Protein AF-A0A381ZV99-F1 (afdb_monomer)

InterPro domains:
  IPR036922 Rieske [2Fe-2S] iron-sulphur domain superfamily [SSF50022] (15-61)

Secondary structure (DSSP, 8-state):
---HHHHHHHHHT--TTSPPPTHHHH-HHHHHHHIIIIITTS------GGGGGT-SEEEEEETTEEEEEEE-TTSPEEEEEEE----

Nearest PDB structures (foldseek):
  8a8o-assembly1_C  TM=8.008E-01  e=1.343E+00  Methanothermococcus thermolithotrophicus DSM 2095
  1h9s-assembly1_B  TM=8.503E-01  e=2.354E+00  Escherichia coli
  3gyx-assembly6_L  TM=7.617E-01  e=2.078E+00  Megalodesulfovibrio gigas
  1o7l-assembly2_C  TM=8.509E-01  e=3.421E+00  Escherichia coli
  3gxz-assembly1_B  TM=5.628E-01  e=2.211E+00  Nostoc ellipsosporum

Solvent-accessible surface area (backbone atoms only — not comparable to full-atom values): 5620 Å² total; per-residue (Å²): 133,83,50,77,66,57,52,51,50,58,60,73,67,60,54,90,93,53,79,80,64,67,55,72,79,72,36,65,69,53,41,53,50,49,42,59,61,43,68,74,71,46,94,76,92,85,80,62,78,73,59,59,77,84,39,53,69,47,78,48,81,48,99,52,36,34,38,39,38,35,56,44,96,88,72,48,76,48,79,49,74,48,70,55,78,76,131

Organism: NCBI:txid408172

Structure (mmCIF, N/CA/C/O backbone):
data_AF-A0A381ZV99-F1
#
_entry.id   AF-A0A381ZV99-F1
#
loop_
_atom_site.group_PDB
_atom_site.id
_atom_site.type_symbol
_atom_site.label_atom_id
_atom_site.label_alt_id
_atom_site.label_comp_id
_atom_site.label_asym_id
_atom_site.label_entity_id
_atom_site.label_seq_id
_atom_site.pdbx_PDB_ins_code
_atom_site.Cartn_x
_atom_site.Cartn_y
_atom_site.Cartn_z
_atom_site.occupancy
_atom_site.B_iso_or_equiv
_atom_site.auth_seq_id
_atom_site.auth_comp_id
_atom_site.auth_asym_id
_atom_site.auth_atom_id
_atom_site.pdbx_PDB_model_num
ATOM 1 N N . MET A 1 1 ? -15.845 12.644 16.084 1.00 50.66 1 MET A N 1
ATOM 2 C CA . MET A 1 1 ? -14.421 12.282 16.079 1.00 50.66 1 MET A CA 1
ATOM 3 C C . M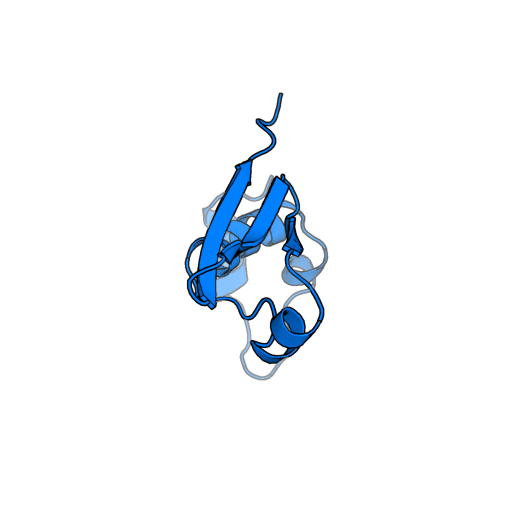ET A 1 1 ? -14.194 11.238 17.149 1.00 50.66 1 MET A C 1
ATOM 5 O O . MET A 1 1 ? -14.480 11.502 18.314 1.00 50.66 1 MET A O 1
ATOM 9 N N . LEU A 1 2 ? -13.765 10.047 16.749 1.00 60.25 2 LEU A N 1
ATOM 10 C CA . LEU A 1 2 ? -13.213 9.031 17.628 1.00 60.25 2 LEU A CA 1
ATOM 11 C C . LEU A 1 2 ? -11.891 9.574 18.174 1.00 60.25 2 LEU A C 1
ATOM 13 O O . LEU A 1 2 ? -10.960 9.880 17.433 1.00 60.25 2 LEU A O 1
ATOM 17 N N . ASN A 1 3 ? -11.812 9.744 19.488 1.00 68.56 3 ASN A N 1
ATOM 18 C CA . ASN A 1 3 ? -10.546 10.052 20.137 1.00 68.56 3 ASN A CA 1
ATOM 19 C C . ASN A 1 3 ? -9.681 8.775 20.210 1.00 68.56 3 ASN A C 1
ATOM 21 O O . ASN A 1 3 ? -10.172 7.655 20.056 1.00 68.56 3 ASN A O 1
ATOM 25 N N . LYS A 1 4 ? -8.381 8.922 20.476 1.00 67.00 4 LYS A N 1
ATOM 26 C CA . LYS A 1 4 ? -7.438 7.790 20.575 1.00 67.00 4 LYS A CA 1
ATOM 27 C C . LYS A 1 4 ? -7.935 6.662 21.497 1.00 67.00 4 LYS A C 1
ATOM 29 O O . LYS A 1 4 ? -7.717 5.492 21.198 1.00 67.00 4 LYS A O 1
ATOM 34 N N . GLN A 1 5 ? -8.626 7.021 22.577 1.00 70.31 5 GLN A N 1
ATOM 35 C CA . GLN A 1 5 ? -9.175 6.087 23.557 1.00 70.31 5 GLN A CA 1
ATOM 36 C C . GLN A 1 5 ? -10.281 5.204 22.952 1.00 70.31 5 GLN A C 1
ATOM 38 O O . GLN A 1 5 ? -10.237 3.986 23.093 1.00 70.31 5 GLN A O 1
ATOM 43 N N . SER A 1 6 ? -11.180 5.782 22.154 1.00 81.12 6 SER A N 1
ATOM 44 C CA . SER A 1 6 ? -12.256 5.041 21.479 1.00 81.12 6 SER A CA 1
ATOM 45 C C . SER A 1 6 ? -11.772 4.056 20.400 1.00 81.12 6 SER A C 1
ATOM 47 O O . SER A 1 6 ? -12.402 3.024 20.180 1.00 81.12 6 SER A O 1
ATOM 49 N N . ILE A 1 7 ? -10.627 4.312 19.754 1.00 82.38 7 ILE A N 1
ATOM 50 C CA . ILE A 1 7 ? -10.016 3.360 18.804 1.00 82.38 7 ILE A CA 1
ATOM 51 C C . ILE A 1 7 ? -9.351 2.199 19.543 1.00 82.38 7 ILE A C 1
ATOM 53 O O . ILE A 1 7 ? -9.472 1.052 19.120 1.00 82.38 7 ILE A O 1
ATOM 57 N N . GLN A 1 8 ? -8.665 2.476 20.656 1.00 85.38 8 GLN A N 1
ATOM 58 C CA . GLN A 1 8 ? -8.074 1.426 21.488 1.00 85.38 8 GLN A CA 1
ATOM 59 C C . GLN A 1 8 ? -9.154 0.489 22.031 1.00 85.38 8 GLN A C 1
ATOM 61 O O . GLN A 1 8 ? -9.010 -0.723 21.924 1.00 85.38 8 GLN A O 1
ATOM 66 N N . GLU A 1 9 ? -10.268 1.034 22.514 1.00 89.75 9 GLU A N 1
ATOM 67 C 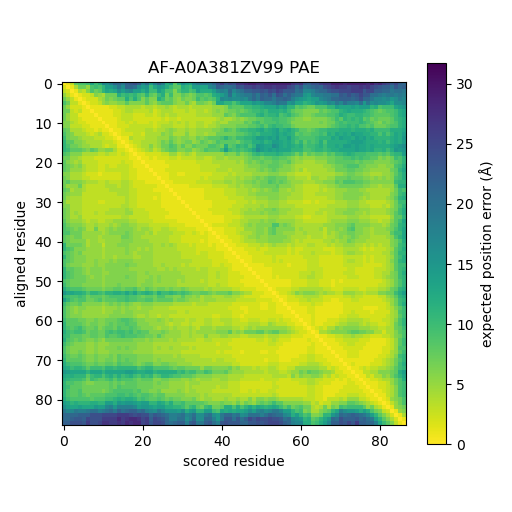CA . GLU A 1 9 ? -11.421 0.248 22.960 1.00 89.75 9 GLU A CA 1
ATOM 68 C C . GLU A 1 9 ? -12.043 -0.569 21.818 1.00 89.75 9 GLU A C 1
ATOM 70 O O . GLU A 1 9 ? -1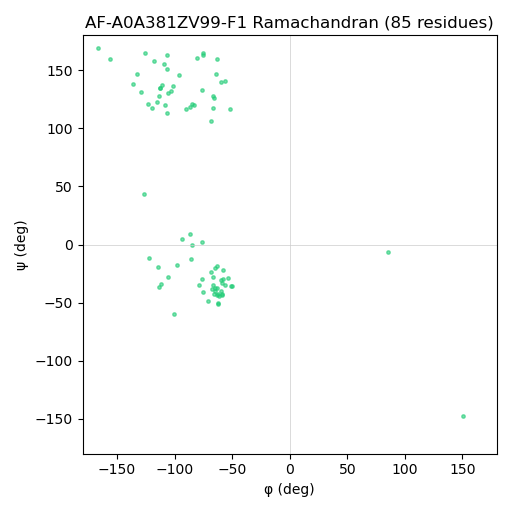2.331 -1.752 22.000 1.00 89.75 9 GLU A O 1
ATOM 75 N N . LEU A 1 10 ? -12.192 0.010 20.620 1.00 88.44 10 LEU A N 1
ATOM 76 C CA . LEU A 1 10 ? -12.698 -0.698 19.438 1.00 88.44 10 LEU A CA 1
ATOM 77 C C . LEU A 1 10 ? -11.828 -1.912 19.074 1.00 88.44 10 LEU A C 1
ATOM 79 O O . LEU A 1 10 ? -12.358 -2.976 18.752 1.00 88.44 10 LEU A O 1
ATOM 83 N N . VAL A 1 11 ? -10.503 -1.761 19.135 1.00 86.81 11 VAL A N 1
ATOM 84 C CA . VAL A 1 11 ? -9.550 -2.846 18.864 1.00 86.81 11 VAL A CA 1
ATOM 85 C C . VAL A 1 11 ? -9.564 -3.882 19.989 1.00 86.81 11 VAL A C 1
ATOM 87 O O . VAL A 1 11 ? -9.684 -5.074 19.721 1.00 86.81 11 VAL A O 1
ATOM 90 N N . SER A 1 12 ? -9.475 -3.452 21.249 1.00 89.75 12 SER A N 1
ATOM 91 C CA . SER A 1 12 ? -9.406 -4.352 22.407 1.00 89.75 12 SER A CA 1
ATOM 92 C C . SER A 1 12 ? -10.702 -5.123 22.667 1.00 89.75 12 SER A C 1
ATOM 94 O O . SER A 1 12 ? -10.655 -6.186 23.277 1.00 89.75 12 SER A O 1
ATOM 96 N N . SER A 1 13 ? -11.845 -4.617 22.202 1.00 89.19 13 SER A N 1
ATOM 97 C CA . SER A 1 13 ? -13.147 -5.288 22.312 1.00 89.19 13 SER A CA 1
ATOM 98 C C . SER A 1 13 ? -13.428 -6.294 21.190 1.00 89.19 13 SER A C 1
ATOM 100 O O . SER A 1 13 ? -14.489 -6.920 21.196 1.00 89.19 13 SER A O 1
ATOM 102 N N . GLN A 1 14 ? -12.510 -6.481 20.229 1.00 88.88 14 GLN A N 1
ATOM 103 C CA . GLN A 1 14 ? -12.712 -7.448 19.150 1.00 88.88 14 GLN A CA 1
ATOM 104 C C . GLN A 1 14 ? -12.726 -8.885 19.672 1.00 88.88 14 GLN A C 1
ATOM 106 O O . GLN A 1 14 ? -11.792 -9.353 20.324 1.00 88.88 14 GLN A O 1
ATOM 111 N N . ASN A 1 15 ? -13.777 -9.614 19.304 1.00 88.62 15 ASN A N 1
ATOM 112 C CA . ASN A 1 15 ? -13.845 -11.049 19.502 1.00 88.62 15 ASN A CA 1
ATOM 113 C C . ASN A 1 15 ? -13.262 -11.762 18.271 1.00 88.62 15 ASN A C 1
ATOM 115 O O . ASN A 1 15 ? -13.813 -11.676 17.174 1.00 88.62 15 ASN A O 1
ATOM 119 N N . LYS A 1 16 ? -12.165 -12.496 18.487 1.00 86.19 16 LYS A N 1
ATOM 120 C CA . LYS A 1 16 ? -11.438 -13.279 17.473 1.00 86.19 16 LYS A CA 1
ATOM 121 C C . LYS A 1 16 ? -12.281 -14.347 16.763 1.00 86.19 16 LYS A C 1
ATOM 123 O O . LYS A 1 16 ? -11.919 -14.758 15.668 1.00 86.19 16 LYS A O 1
ATOM 128 N N . ASP A 1 17 ? -13.377 -14.784 17.380 1.00 93.12 17 ASP A N 1
ATOM 129 C CA . ASP A 1 17 ? -14.268 -15.820 16.851 1.00 93.12 17 ASP A CA 1
ATOM 130 C C . ASP A 1 17 ? -15.449 -15.217 16.059 1.00 93.12 17 ASP A C 1
ATOM 132 O O . ASP A 1 17 ? -16.346 -15.933 15.616 1.00 93.12 17 ASP A O 1
ATOM 136 N N . SER A 1 18 ? -15.465 -13.892 15.875 1.00 91.12 18 SER A N 1
ATOM 137 C CA . SER A 1 18 ? -16.500 -13.152 15.147 1.00 91.12 18 SER A CA 1
ATOM 138 C C . SER A 1 18 ? -15.913 -12.273 14.040 1.00 91.12 18 SER A C 1
ATOM 140 O O . SER A 1 18 ? -14.711 -12.012 14.001 1.00 91.12 18 SER A O 1
ATOM 142 N N . GLY A 1 19 ? -16.771 -11.803 13.129 1.00 89.62 19 GLY A N 1
ATOM 143 C CA . GLY A 1 19 ? -16.389 -10.777 12.158 1.00 89.62 19 GLY A CA 1
ATOM 144 C C . GLY A 1 19 ? -16.024 -9.451 12.833 1.00 89.62 19 GLY A C 1
ATOM 145 O O . GLY A 1 19 ? -16.427 -9.184 13.964 1.00 89.62 19 GLY A O 1
ATOM 146 N N . LEU A 1 20 ? -15.278 -8.602 12.120 1.00 90.12 20 LEU A N 1
ATOM 147 C CA . LEU A 1 20 ? -14.875 -7.295 12.638 1.00 90.12 20 LEU A CA 1
ATOM 148 C C . LEU A 1 20 ? -16.085 -6.388 12.883 1.00 90.12 20 LEU A C 1
ATOM 150 O O . LEU A 1 20 ? -17.058 -6.394 12.124 1.00 90.12 20 LEU A O 1
ATOM 154 N N . HIS A 1 21 ? -15.986 -5.547 13.910 1.00 90.44 21 HIS A N 1
ATOM 155 C CA . HIS A 1 21 ? -16.988 -4.516 14.171 1.00 90.44 21 HIS A CA 1
ATOM 156 C C . HIS A 1 21 ? -17.179 -3.594 12.950 1.00 90.44 21 HIS A C 1
ATOM 158 O O . HIS A 1 21 ? -16.208 -3.186 12.313 1.00 90.44 21 HIS A O 1
ATOM 164 N N . GLN A 1 22 ? -18.425 -3.199 12.654 1.00 90.12 22 GLN A N 1
ATOM 165 C CA . GLN A 1 22 ? -18.781 -2.425 11.453 1.00 90.12 22 GLN A CA 1
ATOM 166 C C . GLN A 1 22 ? -17.915 -1.170 11.252 1.00 90.12 22 GLN A C 1
ATOM 168 O O . GLN A 1 22 ? -17.570 -0.824 10.122 1.00 90.12 22 GLN A O 1
ATOM 173 N N . SER A 1 23 ? -17.532 -0.503 12.344 1.00 90.00 23 SER A N 1
ATOM 174 C CA . SER A 1 23 ? -16.673 0.688 12.322 1.00 90.00 23 SER A CA 1
ATOM 175 C C . SER A 1 23 ? -15.355 0.493 11.566 1.00 90.00 23 SER A C 1
ATOM 177 O O . SER A 1 23 ? -14.876 1.464 10.993 1.00 90.00 23 SER A O 1
ATOM 179 N N . PHE A 1 24 ? -14.795 -0.721 11.499 1.00 89.62 24 PHE A N 1
ATOM 180 C CA . PHE A 1 24 ? -13.590 -0.993 10.702 1.00 89.62 24 PHE A CA 1
ATOM 181 C C . PHE A 1 24 ? -13.803 -0.826 9.192 1.00 89.62 24 PHE A C 1
ATOM 183 O O . PHE A 1 24 ? -12.835 -0.632 8.464 1.00 89.62 24 PHE A O 1
ATOM 190 N N . PHE A 1 25 ? -15.051 -0.867 8.722 1.00 89.94 25 PHE A N 1
ATOM 191 C CA . PHE A 1 25 ? -15.389 -0.788 7.301 1.00 89.94 25 PHE A CA 1
ATOM 192 C C . PHE A 1 25 ? -15.989 0.556 6.885 1.00 89.94 25 PHE A C 1
ATOM 194 O O . PHE A 1 25 ? -15.872 0.938 5.726 1.00 89.94 25 PHE A O 1
ATOM 201 N N . VAL A 1 26 ? -16.659 1.264 7.803 1.00 89.56 26 VAL A N 1
ATOM 202 C CA . VAL A 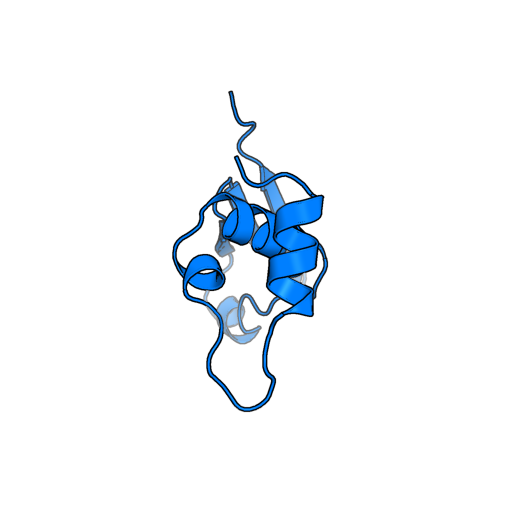1 26 ? -17.439 2.471 7.459 1.00 89.56 26 VAL A CA 1
ATOM 203 C C . VAL A 1 26 ? -16.887 3.760 8.057 1.00 89.56 26 VAL A C 1
ATOM 205 O O . VAL A 1 26 ? -17.242 4.846 7.604 1.00 89.56 26 VAL A O 1
ATOM 208 N N . ASN A 1 27 ? -16.052 3.677 9.094 1.00 89.25 27 ASN A N 1
ATOM 209 C CA . ASN A 1 27 ? -15.555 4.869 9.765 1.00 89.25 27 ASN A CA 1
ATOM 210 C C . ASN A 1 27 ? -14.299 5.403 9.060 1.00 89.25 27 ASN A C 1
ATOM 212 O O . ASN A 1 27 ? -13.266 4.736 9.026 1.00 89.25 27 ASN A O 1
ATOM 216 N N . LYS A 1 28 ? -14.378 6.636 8.544 1.00 88.31 28 LYS A N 1
ATOM 217 C CA . LYS A 1 28 ? -13.269 7.275 7.824 1.00 88.31 28 LYS A CA 1
ATOM 218 C C . LYS A 1 28 ? -12.006 7.426 8.678 1.00 88.31 28 LYS A C 1
ATOM 220 O O . LYS A 1 28 ? -10.919 7.199 8.173 1.00 88.31 28 LYS A O 1
ATOM 225 N N . GLU A 1 29 ? -12.126 7.770 9.956 1.00 87.75 29 GLU A N 1
ATOM 226 C CA . GLU A 1 29 ? -10.960 7.955 10.833 1.00 87.75 29 GLU A CA 1
ATOM 227 C C . GLU A 1 29 ? -10.248 6.619 11.091 1.00 87.75 29 GLU A C 1
ATOM 229 O O . GLU A 1 29 ? -9.020 6.558 11.082 1.00 87.75 29 GLU A O 1
ATOM 234 N N . VAL A 1 30 ? -11.008 5.527 11.250 1.00 88.06 30 VAL A N 1
ATOM 235 C CA . VAL A 1 30 ? -10.446 4.169 11.349 1.00 88.06 30 VAL A CA 1
ATOM 236 C C . VAL A 1 30 ? -9.773 3.765 10.038 1.00 88.06 30 VAL A C 1
ATOM 238 O O . VAL A 1 30 ? -8.688 3.182 10.067 1.00 88.06 30 VAL A O 1
ATOM 241 N N . PHE A 1 31 ? -10.369 4.107 8.894 1.00 89.38 31 PHE A N 1
ATOM 242 C CA . PHE A 1 31 ? -9.755 3.885 7.588 1.00 89.38 31 PHE A CA 1
ATOM 243 C C . PHE A 1 31 ? -8.445 4.666 7.432 1.00 89.38 31 PHE A C 1
ATOM 245 O O . PHE A 1 31 ? -7.429 4.057 7.116 1.00 89.38 31 PHE A O 1
ATOM 252 N N . ASP A 1 32 ? -8.443 5.973 7.702 1.00 88.19 32 ASP A N 1
ATOM 253 C CA . ASP A 1 32 ? -7.264 6.837 7.572 1.00 88.19 32 ASP A CA 1
ATOM 254 C C . ASP A 1 32 ? -6.116 6.323 8.462 1.00 88.19 32 ASP A C 1
ATOM 256 O O . ASP A 1 32 ? -4.980 6.197 8.014 1.00 88.19 32 ASP A O 1
ATOM 260 N N . LEU A 1 33 ? -6.416 5.922 9.703 1.00 87.62 33 LEU A N 1
ATOM 261 C CA . LEU A 1 33 ? -5.431 5.308 10.599 1.00 87.62 33 LEU A CA 1
ATOM 262 C C . LEU A 1 33 ? -4.900 3.976 10.077 1.00 87.62 33 LEU A C 1
ATOM 264 O O . LEU A 1 33 ? -3.701 3.715 10.164 1.00 87.62 33 LEU A O 1
ATOM 268 N N . SER A 1 34 ? -5.783 3.125 9.555 1.00 86.62 34 SER A N 1
ATOM 269 C CA . SER A 1 34 ? -5.385 1.834 8.987 1.00 86.62 34 SER A CA 1
ATOM 270 C C . SER A 1 34 ? -4.519 2.034 7.746 1.00 86.62 34 SER A C 1
ATOM 272 O O . SER A 1 34 ? -3.538 1.320 7.556 1.00 86.62 34 SER A O 1
ATOM 274 N N . TYR A 1 35 ? -4.837 3.042 6.936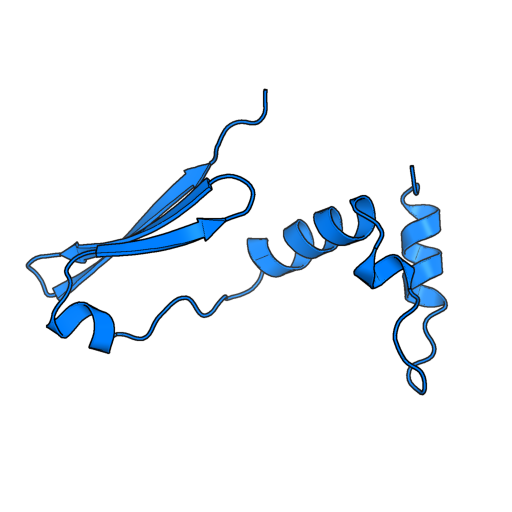 1.00 87.25 35 TYR A N 1
ATOM 275 C CA . TYR A 1 35 ? -4.070 3.435 5.765 1.00 87.25 35 TYR A CA 1
ATOM 276 C C . TYR A 1 35 ? -2.657 3.892 6.160 1.00 87.25 35 TYR A C 1
ATOM 278 O O . TYR A 1 35 ? -1.674 3.327 5.687 1.00 87.25 35 TYR A O 1
ATOM 286 N N . GLU A 1 36 ? -2.537 4.803 7.128 1.00 87.00 36 GLU A N 1
ATOM 287 C CA . GLU A 1 36 ? -1.240 5.254 7.655 1.00 87.00 36 GLU A CA 1
ATOM 288 C C . GLU A 1 36 ? -0.429 4.134 8.329 1.00 87.00 36 GLU A C 1
ATOM 290 O O . GLU A 1 36 ? 0.799 4.083 8.245 1.00 87.00 36 GLU A O 1
ATOM 295 N N . ALA A 1 37 ? -1.091 3.226 9.047 1.00 85.06 37 ALA A N 1
ATOM 296 C CA . ALA A 1 37 ? -0.411 2.166 9.783 1.00 85.06 37 ALA A CA 1
ATOM 297 C C . ALA A 1 37 ? 0.027 0.996 8.893 1.00 85.06 37 ALA A C 1
ATOM 299 O O . ALA A 1 37 ? 1.067 0.396 9.165 1.00 85.06 37 ALA A O 1
ATOM 300 N N . LEU A 1 38 ? -0.755 0.660 7.864 1.00 85.62 38 LEU A N 1
ATOM 301 C CA . LEU A 1 38 ? -0.503 -0.491 6.998 1.00 85.62 38 LEU A CA 1
ATOM 302 C C . LEU A 1 38 ? 0.138 -0.065 5.680 1.00 85.62 38 LEU A C 1
ATOM 304 O O . LEU A 1 38 ? 1.264 -0.468 5.404 1.00 85.62 38 LEU A O 1
ATOM 308 N N . PHE A 1 39 ? -0.523 0.783 4.890 1.00 81.94 39 PHE A N 1
ATOM 309 C CA . PHE A 1 39 ? -0.049 1.117 3.544 1.00 81.94 39 PHE A CA 1
ATOM 310 C C . PHE A 1 39 ? 1.265 1.903 3.547 1.00 81.94 39 PHE A C 1
ATOM 312 O O . PHE A 1 39 ? 2.091 1.685 2.668 1.00 81.94 39 PHE A O 1
ATOM 319 N N . HIS A 1 40 ? 1.498 2.778 4.530 1.00 83.25 40 HIS A N 1
ATOM 320 C CA . HIS A 1 40 ? 2.741 3.562 4.590 1.00 83.25 40 HIS A CA 1
ATOM 321 C C . HIS A 1 40 ? 3.910 2.850 5.285 1.00 83.25 40 HIS A C 1
ATOM 323 O O . HIS A 1 40 ? 5.040 3.327 5.207 1.00 83.25 40 HIS A O 1
ATOM 329 N N . LYS A 1 41 ? 3.672 1.734 5.987 1.00 87.50 41 LYS A N 1
ATOM 330 C CA . LYS A 1 41 ? 4.704 1.082 6.821 1.00 87.50 41 LYS A CA 1
ATOM 331 C C . LYS A 1 41 ? 4.984 -0.371 6.458 1.00 87.50 41 LYS A C 1
ATOM 333 O O . LYS A 1 41 ? 5.949 -0.930 6.971 1.00 87.50 41 LYS A O 1
ATOM 338 N N . GLN A 1 42 ? 4.153 -0.991 5.626 1.00 90.25 42 GLN A N 1
ATOM 339 C CA . GLN A 1 42 ? 4.315 -2.379 5.201 1.00 90.25 42 GLN A CA 1
ATOM 340 C C . GLN A 1 42 ? 4.738 -2.460 3.737 1.00 90.25 42 GLN A C 1
ATOM 342 O O . GLN A 1 42 ? 4.458 -1.570 2.936 1.00 90.25 42 GLN A O 1
ATOM 347 N N . TRP A 1 43 ? 5.395 -3.563 3.379 1.00 91.75 43 TRP A N 1
ATOM 348 C CA . TRP A 1 43 ? 5.671 -3.880 1.982 1.00 91.75 43 TRP A CA 1
ATOM 349 C C . TRP A 1 43 ? 4.364 -4.160 1.241 1.00 91.75 43 TRP A C 1
ATOM 351 O O . TRP A 1 43 ? 3.588 -5.026 1.645 1.00 91.75 43 TRP A O 1
ATOM 361 N N . ILE A 1 44 ? 4.148 -3.442 0.141 1.00 87.94 44 ILE A N 1
ATOM 362 C CA . ILE A 1 44 ? 2.975 -3.593 -0.718 1.00 87.94 44 ILE A CA 1
ATOM 363 C C . ILE A 1 44 ? 3.372 -4.190 -2.065 1.00 87.94 44 ILE A C 1
ATOM 365 O O . ILE A 1 44 ? 4.375 -3.812 -2.671 1.00 87.94 44 ILE A O 1
ATOM 369 N N . PHE A 1 45 ? 2.568 -5.134 -2.545 1.00 91.62 45 PHE A N 1
ATOM 370 C CA . PHE A 1 45 ? 2.709 -5.663 -3.893 1.00 91.62 45 PHE A CA 1
ATOM 371 C C . PHE A 1 45 ? 1.968 -4.753 -4.876 1.00 91.62 45 PHE A C 1
ATOM 373 O O . PHE A 1 45 ? 0.761 -4.563 -4.745 1.00 91.62 45 PHE A O 1
ATOM 380 N N . VAL A 1 46 ? 2.692 -4.200 -5.852 1.00 91.94 46 VAL A N 1
ATOM 381 C CA . VAL A 1 46 ? 2.152 -3.214 -6.807 1.00 91.94 46 VAL A CA 1
ATOM 382 C C . VAL A 1 46 ? 2.088 -3.734 -8.241 1.00 91.94 46 VAL A C 1
ATOM 384 O O . VAL A 1 46 ? 1.132 -3.426 -8.945 1.00 91.94 46 VAL A O 1
ATOM 387 N N . THR A 1 47 ? 3.059 -4.538 -8.688 1.00 94.25 47 THR A N 1
ATOM 388 C CA . THR A 1 47 ? 3.042 -5.181 -10.013 1.00 94.25 47 THR A CA 1
ATOM 389 C C . THR A 1 47 ? 4.095 -6.292 -10.121 1.00 94.25 47 THR A C 1
ATOM 391 O O . THR A 1 47 ? 4.969 -6.424 -9.264 1.00 94.25 47 THR A O 1
ATOM 394 N N . HIS A 1 48 ? 4.025 -7.089 -11.191 1.00 94.69 48 HIS A N 1
ATOM 395 C CA . HIS A 1 48 ? 5.003 -8.127 -11.523 1.00 94.69 48 HIS A CA 1
ATOM 396 C C . HIS A 1 48 ? 6.052 -7.615 -12.525 1.00 94.69 48 HIS A C 1
ATOM 398 O O . HIS A 1 48 ? 5.724 -6.868 -13.445 1.00 94.69 48 HIS A O 1
ATOM 404 N N . LEU A 1 49 ? 7.307 -8.078 -12.420 1.00 92.56 49 LEU A N 1
ATOM 405 C CA . LEU A 1 49 ? 8.411 -7.634 -13.290 1.00 92.56 49 LEU A CA 1
ATOM 406 C C . LEU A 1 49 ? 8.151 -7.856 -14.786 1.00 92.56 49 LEU A C 1
ATOM 408 O O . LEU A 1 49 ? 8.620 -7.076 -15.613 1.00 92.56 49 LEU A O 1
ATOM 412 N N . SER A 1 50 ? 7.377 -8.883 -15.149 1.00 94.81 50 SER A N 1
ATOM 413 C CA . SER A 1 50 ? 7.025 -9.141 -16.552 1.00 94.81 50 SER A CA 1
ATOM 414 C C . SER A 1 50 ? 6.211 -8.017 -17.189 1.00 94.81 50 SER A C 1
ATOM 416 O O . SER A 1 50 ? 6.160 -7.943 -18.407 1.00 94.81 50 SER A O 1
ATOM 418 N N . TYR A 1 51 ? 5.584 -7.136 -16.407 1.00 95.19 51 TYR A N 1
ATOM 419 C CA . TYR A 1 51 ? 4.903 -5.959 -16.942 1.00 95.19 51 TYR A CA 1
ATOM 420 C C . TYR A 1 51 ? 5.868 -5.059 -17.739 1.00 95.19 51 TYR A C 1
ATOM 422 O O . TYR A 1 51 ? 5.498 -4.492 -18.770 1.00 95.19 51 TYR A O 1
ATOM 430 N N . PHE A 1 52 ? 7.134 -5.009 -17.313 1.00 95.56 52 PHE A N 1
ATOM 431 C CA . PHE A 1 52 ? 8.183 -4.181 -17.905 1.00 95.56 52 PHE A CA 1
ATOM 432 C C . PHE A 1 52 ? 8.920 -4.842 -19.079 1.00 95.56 52 PHE A C 1
ATOM 434 O O . PHE A 1 52 ? 9.958 -4.353 -19.530 1.00 95.56 52 PHE A O 1
ATOM 441 N N . THR A 1 53 ? 8.448 -5.985 -19.583 1.00 92.56 53 THR A N 1
ATOM 442 C CA . THR A 1 53 ? 8.958 -6.530 -20.854 1.00 92.56 53 THR A CA 1
ATOM 443 C C . THR A 1 53 ? 8.390 -5.774 -22.050 1.00 92.56 53 THR A C 1
ATOM 445 O O . THR A 1 53 ? 9.070 -5.665 -23.065 1.00 92.56 53 THR A O 1
ATOM 448 N N . VAL A 1 54 ? 7.177 -5.232 -21.908 1.00 91.62 54 VAL A N 1
ATOM 449 C CA . VAL A 1 54 ? 6.455 -4.494 -22.955 1.00 91.62 54 VAL A CA 1
ATOM 450 C C . VAL A 1 54 ? 6.330 -3.009 -22.617 1.00 91.62 54 VAL A C 1
ATOM 452 O O . VAL A 1 54 ? 6.375 -2.175 -23.514 1.00 91.62 54 VAL A O 1
ATOM 455 N N . ASN A 1 55 ? 6.197 -2.670 -21.332 1.00 93.19 55 ASN A N 1
ATOM 456 C CA . ASN A 1 55 ? 5.974 -1.299 -20.879 1.00 93.19 55 ASN A CA 1
ATOM 457 C C . ASN A 1 55 ? 7.229 -0.717 -20.219 1.00 93.19 55 ASN A C 1
ATOM 459 O O . ASN A 1 55 ? 8.017 -1.442 -19.610 1.00 93.19 55 ASN A O 1
ATOM 463 N N . SER A 1 56 ? 7.396 0.601 -20.296 1.00 94.00 56 SER A N 1
ATOM 464 C CA . SER A 1 56 ? 8.462 1.323 -19.590 1.00 94.00 56 SER A CA 1
ATOM 465 C C . SER A 1 56 ? 7.996 1.963 -18.284 1.00 94.00 56 SER A C 1
ATOM 467 O O . SER A 1 56 ? 8.838 2.268 -17.452 1.00 94.00 56 SER A O 1
ATOM 469 N N . GLU A 1 57 ? 6.690 2.138 -18.081 1.00 96.12 57 GLU A N 1
ATOM 470 C CA . GLU A 1 57 ? 6.120 2.878 -16.949 1.00 96.12 57 GLU A CA 1
ATOM 471 C C . GLU A 1 57 ? 4.924 2.131 -16.344 1.00 96.12 57 GLU A C 1
ATOM 473 O O . GLU A 1 57 ? 4.068 1.604 -17.062 1.00 96.12 57 GLU A O 1
ATOM 478 N N . PHE A 1 58 ? 4.858 2.108 -15.012 1.00 96.38 58 PHE A N 1
ATOM 479 C CA . PHE A 1 58 ? 3.707 1.661 -14.234 1.00 96.38 58 PHE A CA 1
ATOM 480 C C . PHE A 1 58 ? 3.334 2.708 -13.182 1.00 96.38 58 PHE A C 1
ATOM 482 O O . PHE A 1 58 ? 4.189 3.141 -12.410 1.00 96.38 58 PHE A O 1
ATOM 489 N N . ILE A 1 59 ? 2.049 3.057 -13.105 1.00 95.25 59 ILE A N 1
ATOM 490 C CA . ILE A 1 59 ? 1.524 4.025 -12.137 1.00 95.25 59 ILE A CA 1
ATOM 491 C C . ILE A 1 59 ? 0.565 3.318 -11.179 1.00 95.25 59 ILE A C 1
ATOM 493 O O . ILE A 1 59 ? -0.449 2.754 -11.591 1.00 95.25 59 ILE A O 1
ATOM 497 N N . TYR A 1 60 ? 0.866 3.394 -9.885 1.00 92.69 60 TYR A N 1
ATOM 498 C CA . TYR A 1 60 ? 0.009 2.929 -8.802 1.00 92.69 60 TYR A CA 1
ATOM 499 C C . TYR A 1 6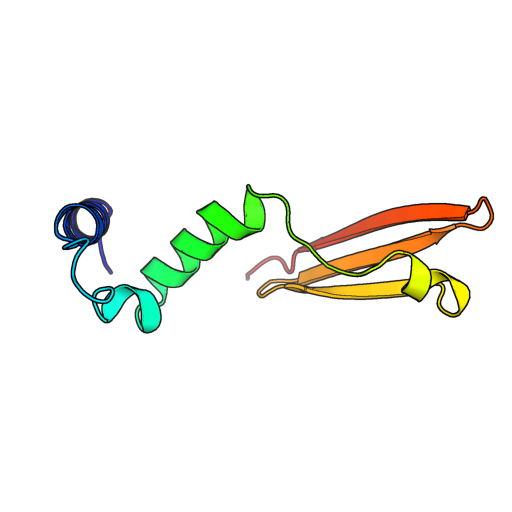0 ? -0.616 4.124 -8.081 1.00 92.69 60 TYR A C 1
ATOM 501 O O . TYR A 1 60 ? 0.080 4.900 -7.426 1.00 92.69 60 TYR A O 1
ATOM 509 N N . ASN A 1 61 ? -1.934 4.279 -8.194 1.00 90.19 61 ASN A N 1
ATOM 510 C CA . ASN A 1 61 ? -2.642 5.398 -7.578 1.00 90.19 61 ASN A CA 1
ATOM 511 C C . ASN A 1 61 ? -2.815 5.190 -6.070 1.00 90.19 61 ASN A C 1
ATOM 513 O O . ASN A 1 61 ? -3.262 4.139 -5.615 1.00 90.19 61 ASN A O 1
ATOM 517 N N . LEU A 1 62 ? -2.505 6.236 -5.311 1.00 86.12 62 LEU A N 1
ATOM 518 C CA . LEU A 1 62 ? -2.744 6.343 -3.877 1.00 86.12 62 LEU A CA 1
ATOM 519 C C . LEU A 1 62 ? -3.906 7.308 -3.625 1.00 86.12 62 LEU A C 1
ATOM 521 O O . LEU A 1 62 ? -4.228 8.147 -4.467 1.00 86.12 62 LEU A O 1
ATOM 525 N N . ASN A 1 63 ? -4.493 7.263 -2.427 1.00 82.62 63 ASN A N 1
ATOM 526 C CA . ASN A 1 63 ? -5.563 8.199 -2.056 1.00 82.62 63 ASN A CA 1
ATOM 527 C C . ASN A 1 63 ? -5.133 9.669 -2.193 1.00 82.62 63 ASN A C 1
ATOM 529 O O . ASN A 1 63 ? -5.937 10.527 -2.554 1.00 82.62 63 ASN A O 1
ATOM 533 N N . GLN A 1 64 ? -3.862 9.958 -1.906 1.00 84.75 64 GLN A N 1
ATOM 534 C CA . GLN A 1 64 ? -3.284 11.301 -1.954 1.00 84.75 64 GLN A CA 1
ATOM 535 C C . GLN A 1 64 ? -2.027 11.356 -2.827 1.00 84.75 64 GLN A C 1
ATOM 537 O O . GLN A 1 64 ? -1.038 11.985 -2.462 1.00 84.75 64 GLN A O 1
ATOM 542 N N . GLY A 1 65 ? -2.049 10.714 -3.995 1.00 89.50 65 GLY A N 1
ATOM 543 C CA . GLY A 1 65 ? -0.930 10.788 -4.930 1.00 89.50 65 GLY A CA 1
ATOM 544 C C . GLY A 1 65 ? -0.781 9.539 -5.775 1.00 89.50 65 GLY A C 1
ATOM 545 O O . GLY A 1 65 ? -1.767 8.884 -6.104 1.00 89.50 65 GLY A O 1
ATOM 546 N N . TYR A 1 66 ? 0.455 9.212 -6.125 1.00 92.06 66 TYR A N 1
ATOM 547 C CA . TYR A 1 66 ? 0.769 8.004 -6.876 1.00 92.06 66 TYR A CA 1
ATOM 548 C C . TYR A 1 66 ? 2.214 7.574 -6.645 1.00 92.06 66 TYR A C 1
ATOM 550 O O . TYR A 1 66 ? 3.064 8.372 -6.249 1.00 92.06 66 TYR A O 1
ATOM 558 N N . ILE A 1 67 ? 2.477 6.302 -6.914 1.00 93.06 67 ILE A N 1
ATOM 559 C CA . ILE A 1 67 ? 3.815 5.745 -7.080 1.00 93.06 67 ILE A CA 1
ATOM 560 C C . ILE A 1 67 ? 4.003 5.494 -8.570 1.00 93.06 67 ILE A C 1
ATOM 562 O O . ILE A 1 67 ? 3.150 4.889 -9.215 1.00 93.06 67 ILE A O 1
ATOM 566 N N . GLU A 1 68 ? 5.116 5.961 -9.106 1.00 95.69 68 GLU A N 1
ATOM 567 C CA . GLU A 1 68 ? 5.510 5.779 -10.496 1.00 95.69 68 GLU A CA 1
ATOM 568 C C . GLU A 1 68 ? 6.752 4.894 -10.526 1.00 95.69 68 GLU A C 1
ATOM 570 O O . GLU A 1 68 ? 7.726 5.145 -9.814 1.00 95.69 68 GLU A O 1
ATOM 575 N N . ILE A 1 69 ? 6.704 3.835 -11.325 1.00 96.75 69 ILE A N 1
ATOM 576 C CA . ILE A 1 69 ? 7.791 2.876 -11.484 1.00 96.75 69 ILE A CA 1
ATOM 577 C C . ILE A 1 69 ? 8.203 2.894 -12.946 1.00 96.75 69 ILE A C 1
ATOM 579 O O . ILE A 1 69 ? 7.417 2.523 -13.818 1.00 96.75 69 ILE A O 1
ATOM 583 N N . ASN A 1 70 ? 9.448 3.280 -13.197 1.00 96.56 70 ASN A N 1
ATOM 584 C CA . ASN A 1 70 ? 10.014 3.383 -14.532 1.00 96.56 70 ASN A CA 1
ATOM 585 C C . ASN A 1 70 ? 11.101 2.342 -14.747 1.00 96.56 70 ASN A C 1
ATOM 587 O O . ASN A 1 70 ? 12.001 2.193 -13.922 1.00 96.56 70 ASN A O 1
ATOM 591 N N . LYS A 1 71 ? 11.069 1.664 -15.891 1.00 96.56 71 LYS A N 1
ATOM 592 C CA . LYS A 1 71 ? 12.180 0.839 -16.355 1.00 96.56 71 LYS A CA 1
ATOM 593 C C . LYS A 1 71 ? 13.211 1.718 -17.051 1.00 96.56 71 LYS A C 1
ATOM 595 O O . LYS A 1 71 ? 12.921 2.354 -18.060 1.00 96.56 71 LYS A O 1
ATOM 600 N N . LEU A 1 72 ? 14.425 1.713 -16.522 1.00 94.19 72 LEU A N 1
ATOM 601 C CA . LEU A 1 72 ? 15.574 2.400 -17.093 1.00 94.19 72 LEU A CA 1
ATOM 602 C C . LEU A 1 72 ? 16.193 1.582 -18.237 1.00 94.19 72 LEU A C 1
ATOM 604 O O . LEU A 1 72 ? 16.026 0.363 -18.317 1.00 94.19 72 LEU A O 1
ATOM 608 N N . GLU A 1 73 ? 16.980 2.237 -19.093 1.00 91.31 73 GLU A N 1
ATOM 609 C CA . GLU A 1 73 ? 17.664 1.589 -20.228 1.00 91.31 73 GLU A CA 1
ATOM 610 C C . GLU A 1 73 ? 18.625 0.469 -19.796 1.00 91.31 73 GLU A C 1
ATOM 612 O O . GLU A 1 73 ? 18.789 -0.522 -20.503 1.00 91.31 73 GLU A O 1
ATOM 617 N N . ASN A 1 74 ? 19.214 0.581 -18.600 1.00 91.31 74 ASN A N 1
ATOM 618 C CA . ASN A 1 74 ? 20.081 -0.449 -18.015 1.00 91.31 74 ASN A CA 1
ATOM 619 C C . ASN A 1 74 ? 19.311 -1.659 -17.445 1.00 91.31 74 ASN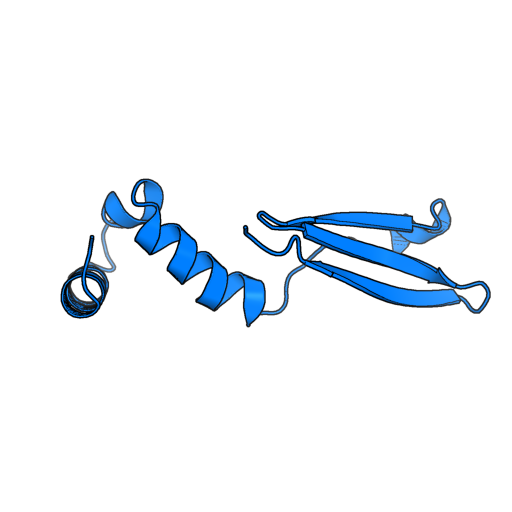 A C 1
ATOM 621 O O . ASN A 1 74 ? 19.923 -2.558 -16.875 1.00 91.31 74 ASN A O 1
ATOM 625 N N . GLY A 1 75 ? 17.981 -1.677 -17.571 1.00 87.25 75 GLY A N 1
ATOM 626 C CA . GLY A 1 75 ? 17.110 -2.745 -17.087 1.00 87.25 75 GLY A CA 1
ATOM 627 C C . GLY A 1 75 ? 16.693 -2.628 -15.620 1.00 87.25 75 GLY A C 1
ATOM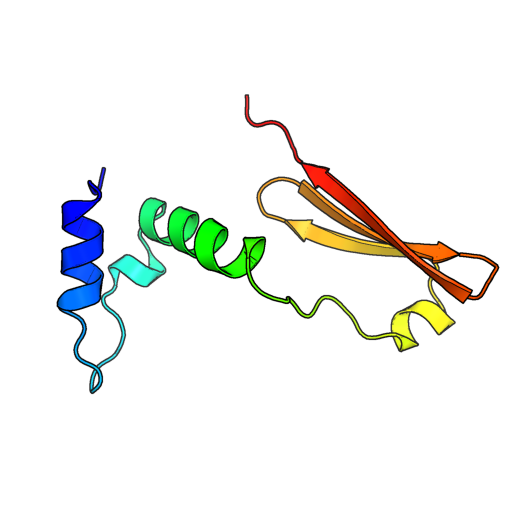 628 O O . GLY A 1 75 ? 15.840 -3.407 -15.193 1.00 87.25 75 GLY A O 1
ATOM 629 N N . ASN A 1 76 ? 17.229 -1.665 -14.864 1.00 93.69 76 ASN A N 1
ATOM 630 C CA . ASN A 1 76 ? 16.808 -1.409 -13.487 1.00 93.69 76 ASN A CA 1
ATOM 631 C C . ASN A 1 76 ? 15.459 -0.684 -13.437 1.00 93.69 76 ASN A C 1
ATOM 633 O O . ASN A 1 76 ? 15.019 -0.081 -14.416 1.00 93.69 76 ASN A O 1
ATOM 637 N N . LEU A 1 77 ? 14.823 -0.723 -12.266 1.00 95.12 77 LEU A N 1
ATOM 638 C CA . LEU A 1 77 ? 13.621 0.051 -11.981 1.00 95.12 77 LEU A CA 1
ATOM 639 C C . LEU A 1 77 ? 13.972 1.265 -11.121 1.00 95.12 77 LEU A C 1
ATOM 641 O O . LEU A 1 77 ? 14.659 1.132 -10.110 1.00 95.12 77 LEU A O 1
ATOM 645 N N . ASP A 1 78 ? 13.476 2.427 -11.525 1.00 95.38 78 ASP A N 1
ATOM 646 C CA . ASP A 1 78 ? 13.444 3.646 -10.726 1.00 95.38 78 ASP A CA 1
ATOM 647 C C . ASP A 1 78 ? 12.033 3.840 -10.169 1.00 95.38 78 ASP A C 1
ATOM 649 O O . ASP A 1 78 ? 11.048 3.634 -10.881 1.00 95.38 78 ASP A O 1
ATOM 653 N N . ILE A 1 79 ? 11.929 4.209 -8.894 1.00 94.62 79 ILE A N 1
ATOM 654 C CA . ILE A 1 79 ? 10.648 4.348 -8.196 1.00 94.62 79 ILE A CA 1
ATOM 655 C C . ILE A 1 79 ? 10.553 5.760 -7.641 1.00 94.62 79 ILE A C 1
ATOM 657 O O . ILE A 1 79 ? 11.358 6.175 -6.807 1.00 94.62 79 ILE A O 1
ATOM 661 N N . LYS A 1 80 ? 9.520 6.479 -8.068 1.00 94.06 80 LYS A N 1
ATOM 662 C CA . LYS A 1 80 ? 9.187 7.821 -7.597 1.00 94.06 80 LYS A CA 1
ATOM 663 C C . LYS A 1 80 ? 7.823 7.806 -6.937 1.00 94.06 80 LYS A C 1
ATOM 665 O O . LYS A 1 80 ? 6.993 6.937 -7.191 1.00 94.06 80 LYS A O 1
ATOM 670 N N . HIS A 1 81 ? 7.584 8.791 -6.086 1.00 89.19 81 HIS A N 1
ATOM 671 C CA . HIS A 1 81 ? 6.271 9.009 -5.505 1.00 89.19 81 HIS A CA 1
ATOM 672 C C . HIS A 1 81 ? 5.897 10.481 -5.615 1.00 89.19 81 HIS A C 1
ATOM 674 O O . HIS A 1 81 ? 6.748 11.369 -5.535 1.00 89.19 81 HIS A O 1
ATOM 680 N N . SER A 1 82 ? 4.606 10.721 -5.786 1.00 88.50 82 SER A N 1
ATOM 681 C CA . SER A 1 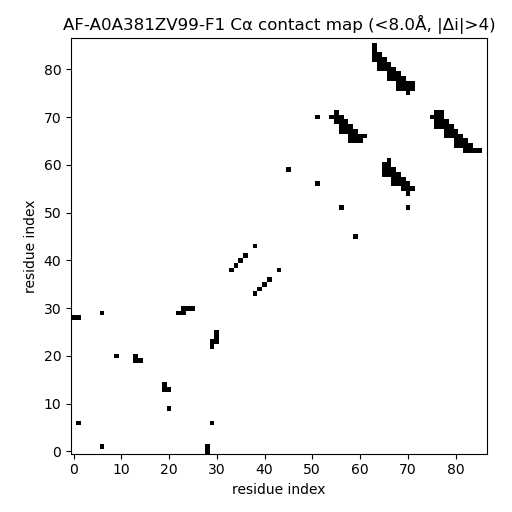82 ? 3.993 12.031 -5.667 1.00 88.50 82 SER A CA 1
ATOM 682 C C . SER A 1 82 ? 3.082 12.025 -4.453 1.00 88.50 82 SER A C 1
ATOM 684 O O . SER A 1 82 ? 2.299 11.094 -4.266 1.00 88.50 82 SER A O 1
ATOM 686 N N . ILE A 1 83 ? 3.171 13.083 -3.655 1.00 80.31 83 ILE A N 1
ATOM 687 C CA . ILE A 1 83 ? 2.212 13.388 -2.600 1.00 80.31 83 ILE A CA 1
ATOM 688 C C . ILE A 1 83 ? 1.423 14.595 -3.095 1.00 80.31 83 ILE A C 1
ATOM 690 O O . ILE A 1 83 ? 1.996 15.655 -3.358 1.00 80.31 83 ILE A O 1
ATOM 694 N N . LYS A 1 84 ? 0.103 14.461 -3.232 1.00 68.19 84 LYS A N 1
ATOM 695 C CA . LYS A 1 84 ? -0.757 15.643 -3.296 1.00 68.19 84 LYS A CA 1
ATOM 696 C C . LYS A 1 84 ? -0.707 16.271 -1.912 1.00 68.19 84 LYS A C 1
ATOM 698 O O . LYS A 1 84 ? -1.299 15.726 -0.986 1.00 68.19 84 LYS A O 1
ATOM 703 N N . ASN A 1 85 ? -0.006 17.396 -1.774 1.00 50.56 85 ASN A N 1
ATOM 704 C CA . ASN A 1 85 ? -0.155 18.238 -0.591 1.00 50.56 85 ASN A CA 1
ATOM 705 C C . ASN A 1 85 ? -1.655 18.500 -0.413 1.00 50.56 85 ASN A C 1
ATOM 707 O O . ASN A 1 85 ? -2.299 19.047 -1.314 1.00 50.56 85 ASN A O 1
ATOM 711 N N . ALA A 1 86 ? -2.220 18.033 0.699 1.00 43.72 86 ALA A N 1
ATOM 712 C CA . ALA A 1 86 ? -3.561 18.437 1.083 1.00 43.72 86 ALA A CA 1
ATOM 713 C C . ALA A 1 86 ? -3.562 19.972 1.256 1.00 43.72 86 ALA A C 1
ATOM 715 O O . ALA A 1 86 ? -2.556 20.505 1.737 1.00 43.72 86 ALA A O 1
ATOM 716 N N . PRO A 1 87 ? -4.615 20.685 0.815 1.00 41.81 87 PRO A N 1
ATOM 717 C CA . PRO A 1 87 ? -4.778 22.098 1.144 1.00 41.81 87 PRO A CA 1
ATOM 718 C C . PRO A 1 87 ? -4.865 22.324 2.658 1.00 41.81 87 PRO A C 1
ATOM 720 O O . PRO A 1 87 ? -5.331 21.403 3.372 1.00 41.81 87 PRO A O 1
#

pLDDT: mean 86.84, std 11.06, range [41.81, 96.75]

Radius of gyration: 18.17 Å; Cα contacts (8 Å, |Δi|>4): 72; chains: 1; bounding box: 39×38×46 Å

Foldseek 3Di:
DQDPVNVVCQVVPDDPVDDRDCCCPPPVVNVVVCCCVDVVPHDDDDDDLVVCVPDQWDWADDPFWIWIWGQDPVRDIDIDIDGNPDD

Sequence (87 aa):
MLNKQSIQELVSSQNKDSGLHQSFFVNKEVFDLSYEALFHKQWIFVTHLSYFTVNSEFIYNLNQGYIEINKLENGNLDIKHSIKNAP

Mean predicted aligned error: 6.31 Å